Protein AF-A0A8T7CJH3-F1 (afdb_monomer_lite)

Foldseek 3Di:
DDDPVVVVVVVVVVVVVVVVVVVVVVVVVVVVVVVVVVVVVVVVVVVVVVVVVVVVVVVVVVVVVVVVVVVVVVVVVVVVVVVVVVVCVVCVVVVNDDPVNVVVVVVVVVVVVVVVVVVVVVVVVVVVVVVVVVVPPPDPDDDDDDDDDDDDDDDDDDDDDDDDDDDDDDDDDDDDDDDD

Secondary structure (DSSP, 8-state):
---HHHHHHHHHHHHHHHHHHHHHHHHHHHHHHHHHHHHHHHHHHHHHHHHHHHHHHHHHHHHHHHHHHHHHHHHHHHHHHHHHHHHHHHHHHTT---HHHHHHHHHHHHHHHHHHHHHHHHHHHHHHHHHHHHTSSS------------------------------------------

Structure (mmCIF, N/CA/C/O backbone):
data_AF-A0A8T7CJH3-F1
#
_entry.id   AF-A0A8T7CJH3-F1
#
loop_
_atom_site.group_PDB
_atom_site.id
_atom_site.type_symbol
_atom_site.label_atom_id
_atom_site.label_alt_id
_atom_site.label_comp_id
_atom_site.label_asym_id
_atom_site.label_entity_id
_atom_site.label_seq_id
_atom_site.pdbx_PDB_ins_code
_atom_site.Cartn_x
_atom_site.Cartn_y
_atom_site.Cartn_z
_atom_site.occupancy
_atom_site.B_iso_or_equiv
_atom_site.auth_seq_id
_atom_site.auth_comp_id
_atom_site.auth_asym_id
_atom_site.auth_atom_id
_atom_site.pdbx_PDB_model_num
ATOM 1 N N . MET A 1 1 ? 28.027 16.511 -83.945 1.00 45.34 1 MET A N 1
ATOM 2 C CA . MET A 1 1 ? 29.053 16.289 -82.902 1.00 45.34 1 MET A CA 1
ATOM 3 C C . MET A 1 1 ? 28.405 15.553 -81.742 1.00 45.34 1 MET A C 1
ATOM 5 O O . MET A 1 1 ? 27.279 15.859 -81.374 1.00 45.34 1 MET A O 1
ATOM 9 N N . THR A 1 2 ? 29.063 14.496 -81.292 1.00 56.53 2 THR A N 1
ATOM 10 C CA . THR A 1 2 ? 28.477 13.313 -80.656 1.00 56.53 2 THR A CA 1
ATOM 11 C C . THR A 1 2 ? 28.646 13.387 -79.136 1.00 56.53 2 THR A C 1
ATOM 13 O O . THR A 1 2 ? 29.759 13.230 -78.659 1.00 56.53 2 THR A O 1
ATOM 16 N N . GLN A 1 3 ? 27.566 13.619 -78.378 1.00 59.94 3 GLN A N 1
ATOM 17 C CA . GLN A 1 3 ? 27.570 13.667 -76.895 1.00 59.94 3 GLN A CA 1
ATOM 18 C C . GLN A 1 3 ? 26.799 12.504 -76.223 1.00 59.94 3 GLN A C 1
ATOM 20 O O . GLN A 1 3 ? 26.682 12.445 -75.005 1.00 59.94 3 GLN A O 1
ATOM 25 N N . LYS A 1 4 ? 26.294 11.531 -76.996 1.00 62.78 4 LYS A N 1
ATOM 26 C CA . LYS A 1 4 ? 25.583 10.349 -76.465 1.00 62.78 4 LYS A CA 1
ATOM 27 C C . LYS A 1 4 ? 26.416 9.362 -75.608 1.00 62.78 4 LYS A C 1
ATOM 29 O O . LYS A 1 4 ? 25.820 8.805 -74.690 1.00 62.78 4 LYS A O 1
ATOM 34 N N . PRO A 1 5 ? 27.728 9.121 -75.830 1.00 68.12 5 PRO A N 1
ATOM 35 C CA . PRO A 1 5 ? 28.436 8.064 -75.094 1.00 68.12 5 PRO A CA 1
ATOM 36 C C . PRO A 1 5 ? 28.746 8.417 -73.629 1.00 68.12 5 PRO A C 1
ATOM 38 O O . PRO A 1 5 ? 28.922 7.516 -72.813 1.00 68.12 5 PRO A O 1
ATOM 41 N N . ASP A 1 6 ? 28.793 9.702 -73.266 1.00 76.62 6 ASP A N 1
ATOM 42 C CA . ASP A 1 6 ? 29.042 10.131 -71.881 1.00 76.62 6 ASP A CA 1
ATOM 43 C C . ASP A 1 6 ? 27.814 9.961 -70.982 1.00 76.62 6 ASP A C 1
ATOM 45 O O . ASP A 1 6 ? 27.938 9.522 -69.840 1.00 76.62 6 ASP A O 1
ATOM 49 N N . GLN A 1 7 ? 26.617 10.219 -71.513 1.00 81.50 7 GLN A N 1
ATOM 50 C CA . GLN A 1 7 ? 25.359 10.056 -70.777 1.00 81.50 7 GLN A CA 1
ATOM 51 C C . GLN A 1 7 ? 25.095 8.594 -70.401 1.00 81.50 7 GLN A C 1
ATOM 53 O O . GLN A 1 7 ? 24.655 8.309 -69.289 1.00 81.50 7 GLN A O 1
ATOM 58 N N . GLU A 1 8 ? 25.416 7.650 -71.289 1.00 84.69 8 GLU A N 1
ATOM 59 C CA . GLU A 1 8 ? 25.236 6.224 -71.010 1.00 84.69 8 GLU A CA 1
ATOM 60 C C . GLU A 1 8 ? 26.206 5.725 -69.928 1.00 84.69 8 GLU A C 1
ATOM 62 O O . GLU A 1 8 ? 25.805 4.973 -69.040 1.00 84.69 8 GLU A O 1
ATOM 67 N N . ARG A 1 9 ? 27.457 6.208 -69.921 1.00 85.38 9 ARG A N 1
ATOM 68 C CA . ARG A 1 9 ? 28.423 5.901 -68.853 1.00 85.38 9 ARG A CA 1
ATOM 69 C C . ARG A 1 9 ? 27.977 6.441 -67.495 1.00 85.38 9 ARG A C 1
ATOM 71 O O . ARG A 1 9 ? 28.052 5.721 -66.501 1.00 85.38 9 ARG A O 1
ATOM 78 N N . VAL A 1 10 ? 27.474 7.674 -67.458 1.00 89.44 10 VAL A N 1
ATOM 79 C CA . VAL A 1 10 ? 26.950 8.290 -66.229 1.00 89.44 10 VAL A CA 1
ATOM 80 C C . VAL A 1 10 ? 25.718 7.535 -65.721 1.00 89.44 10 VAL A C 1
ATOM 82 O O . VAL A 1 10 ? 25.648 7.205 -64.539 1.00 89.44 10 VAL A O 1
ATOM 85 N N . ALA A 1 11 ? 24.782 7.172 -66.603 1.00 91.69 11 ALA A N 1
ATOM 86 C CA . ALA A 1 11 ? 23.593 6.404 -66.229 1.00 91.69 11 ALA A CA 1
ATOM 87 C C . ALA A 1 11 ? 23.940 5.018 -65.651 1.00 91.69 11 ALA A C 1
ATOM 89 O O . ALA A 1 11 ? 23.343 4.586 -64.660 1.00 91.69 11 ALA A O 1
ATOM 90 N N . ARG A 1 12 ? 24.939 4.331 -66.223 1.00 90.94 12 ARG A N 1
ATOM 91 C CA . ARG A 1 12 ? 25.434 3.046 -65.702 1.00 90.94 12 ARG A CA 1
ATOM 92 C C . ARG A 1 12 ? 26.068 3.194 -64.322 1.00 90.94 12 ARG A C 1
ATOM 94 O O . ARG A 1 12 ? 25.755 2.402 -63.441 1.00 90.94 12 ARG A O 1
ATOM 101 N N . PHE A 1 13 ? 26.881 4.227 -64.113 1.00 95.00 13 PHE A N 1
ATOM 102 C CA . PHE A 1 13 ? 27.508 4.491 -62.817 1.00 95.00 13 PHE A CA 1
ATOM 103 C C . PHE A 1 13 ? 26.483 4.816 -61.720 1.00 95.00 13 PHE A C 1
ATOM 105 O O . PHE A 1 13 ? 26.601 4.322 -60.600 1.00 95.00 13 PHE A O 1
ATOM 112 N N . ILE A 1 14 ? 25.448 5.599 -62.044 1.00 94.44 14 ILE A N 1
ATOM 113 C CA . ILE A 1 14 ? 24.356 5.910 -61.107 1.00 94.44 14 ILE A CA 1
ATOM 114 C C . ILE A 1 14 ? 23.584 4.640 -60.742 1.00 94.44 14 ILE A C 1
ATOM 116 O O . ILE A 1 14 ? 23.277 4.430 -59.573 1.00 94.44 14 ILE A O 1
ATOM 120 N N . THR A 1 15 ? 23.298 3.780 -61.722 1.00 95.06 15 THR A N 1
ATOM 121 C CA . THR A 1 15 ? 22.571 2.522 -61.487 1.00 95.06 15 THR A CA 1
ATOM 122 C C . THR A 1 15 ? 23.380 1.562 -60.613 1.00 95.06 15 THR A C 1
ATOM 124 O O . THR A 1 15 ? 22.843 0.998 -59.664 1.00 95.06 15 THR A O 1
ATOM 127 N N . GLU A 1 16 ? 24.677 1.424 -60.887 1.00 94.62 16 GLU A N 1
ATOM 128 C CA . GLU A 1 16 ? 25.596 0.600 -60.096 1.00 94.62 16 GLU A CA 1
ATOM 129 C C . GLU A 1 16 ? 25.729 1.126 -58.658 1.00 94.62 16 GLU A C 1
ATOM 131 O O . GLU A 1 16 ? 25.591 0.375 -57.696 1.00 94.62 16 GLU A O 1
ATOM 136 N N . SER A 1 17 ? 25.888 2.442 -58.494 1.00 95.62 17 SER A N 1
ATOM 137 C CA . SER A 1 17 ? 25.958 3.083 -57.175 1.00 95.62 17 SER A CA 1
ATOM 138 C C . SER A 1 17 ? 24.646 2.941 -56.400 1.00 95.62 17 SER A C 1
ATOM 140 O O . SER A 1 17 ? 24.659 2.665 -55.204 1.00 95.62 17 SER A O 1
ATOM 142 N N . ALA A 1 18 ? 23.499 3.088 -57.071 1.00 96.25 18 ALA A N 1
ATOM 143 C CA . ALA A 1 18 ? 22.190 2.892 -56.457 1.00 96.25 18 ALA A CA 1
ATOM 144 C C . ALA A 1 18 ? 21.990 1.438 -56.008 1.00 96.25 18 ALA A C 1
ATOM 146 O O . ALA A 1 18 ? 21.477 1.204 -54.916 1.00 96.25 18 ALA A O 1
ATOM 147 N N . HIS A 1 19 ? 22.433 0.465 -56.809 1.00 95.12 19 HIS A N 1
ATOM 148 C CA . HIS A 1 19 ? 22.377 -0.947 -56.443 1.00 95.12 19 HIS A CA 1
ATOM 149 C C . HIS A 1 19 ? 23.288 -1.260 -55.252 1.00 95.12 19 HIS A C 1
ATOM 151 O O . HIS A 1 19 ? 22.867 -1.957 -54.333 1.00 95.12 19 HIS A O 1
ATOM 157 N N . GLN A 1 20 ? 24.491 -0.684 -55.211 1.00 95.12 20 GLN A N 1
ATOM 158 C CA . GLN A 1 20 ? 25.397 -0.810 -54.070 1.00 95.12 20 GLN A CA 1
ATOM 159 C C . GLN A 1 20 ? 24.792 -0.199 -52.810 1.00 95.12 20 GLN A C 1
ATOM 161 O O . GLN A 1 20 ? 24.704 -0.883 -51.800 1.00 95.12 20 GLN A O 1
ATOM 166 N N . ILE A 1 21 ? 24.296 1.040 -52.861 1.00 95.25 21 ILE A N 1
ATOM 167 C CA . ILE A 1 21 ? 23.628 1.675 -51.714 1.00 95.25 21 ILE A CA 1
ATOM 168 C C . ILE A 1 21 ? 22.444 0.821 -51.245 1.00 95.25 21 ILE A C 1
ATOM 170 O O . ILE A 1 21 ? 22.244 0.648 -50.044 1.00 95.25 21 ILE A O 1
ATOM 174 N N . TRP A 1 22 ? 21.686 0.243 -52.178 1.00 93.19 22 TRP A N 1
ATOM 175 C CA . TRP A 1 22 ? 20.560 -0.620 -51.847 1.00 93.19 22 TRP A CA 1
ATOM 176 C C . TRP A 1 22 ? 21.003 -1.920 -51.161 1.00 93.19 22 TRP A C 1
ATOM 178 O O . TRP A 1 22 ? 20.510 -2.233 -50.077 1.00 93.19 22 TRP A O 1
ATOM 188 N N . MET A 1 23 ? 21.988 -2.629 -51.717 1.00 96.31 23 MET A N 1
ATOM 189 C CA . MET A 1 23 ? 22.555 -3.839 -51.112 1.00 96.31 23 MET A CA 1
ATOM 190 C C . MET A 1 23 ? 23.198 -3.556 -49.750 1.00 96.31 23 MET A C 1
ATOM 192 O O . MET A 1 23 ? 22.991 -4.316 -48.808 1.00 96.31 23 MET A O 1
ATOM 196 N N . LEU A 1 24 ? 23.910 -2.435 -49.612 1.00 96.44 24 LEU A N 1
ATOM 197 C CA . LEU A 1 24 ? 24.504 -1.998 -48.347 1.00 96.44 24 LEU A CA 1
ATOM 198 C C . LEU A 1 24 ? 23.433 -1.663 -47.306 1.00 96.44 24 LEU A C 1
ATOM 200 O O . LEU A 1 24 ? 23.607 -1.975 -46.133 1.00 96.44 24 LEU A O 1
ATOM 204 N N . SER A 1 25 ? 22.317 -1.052 -47.710 1.00 89.88 25 SER A N 1
ATOM 205 C CA . SER A 1 25 ? 21.217 -0.768 -46.782 1.00 89.88 25 SER A CA 1
ATOM 206 C C . SER A 1 25 ? 20.576 -2.053 -46.245 1.00 89.88 25 SER A C 1
ATOM 208 O O . SER A 1 25 ? 20.254 -2.130 -45.060 1.00 89.88 25 SER A O 1
ATOM 210 N N . LEU A 1 26 ? 20.461 -3.086 -47.087 1.00 94.88 26 LEU A N 1
ATOM 211 C CA . LEU A 1 26 ? 19.964 -4.406 -46.698 1.00 94.88 26 LEU A CA 1
ATOM 212 C C . LEU A 1 26 ? 20.955 -5.157 -45.800 1.00 94.88 26 LEU A C 1
ATOM 214 O O . LEU A 1 26 ? 20.541 -5.807 -44.840 1.00 94.88 26 LEU A O 1
ATOM 218 N N . ASP A 1 27 ? 22.255 -5.035 -46.067 1.00 92.81 27 ASP A N 1
ATOM 219 C CA . ASP A 1 27 ? 23.298 -5.643 -45.237 1.00 92.81 27 ASP A CA 1
ATOM 220 C C . ASP A 1 27 ? 23.394 -4.973 -43.854 1.00 92.81 27 ASP A C 1
ATOM 222 O O . ASP A 1 27 ? 23.377 -5.647 -42.822 1.00 92.81 27 ASP A O 1
ATOM 226 N N . ALA A 1 28 ? 23.363 -3.637 -43.808 1.00 94.56 28 ALA A N 1
ATOM 227 C CA . ALA A 1 28 ? 23.344 -2.873 -42.561 1.00 94.56 28 ALA A CA 1
ATOM 228 C C . ALA A 1 28 ? 22.093 -3.164 -41.715 1.00 94.56 28 ALA A C 1
ATOM 230 O O . ALA A 1 28 ? 22.182 -3.249 -40.485 1.00 94.56 28 ALA A O 1
ATOM 231 N N . LEU A 1 29 ? 20.934 -3.360 -42.355 1.00 92.44 29 LEU A N 1
ATOM 232 C CA . LEU A 1 29 ? 19.712 -3.770 -41.665 1.00 92.44 29 LEU A CA 1
ATOM 233 C C . LEU A 1 29 ? 19.886 -5.151 -41.009 1.00 92.44 29 LEU A C 1
ATOM 235 O O . LEU A 1 29 ? 19.619 -5.293 -39.818 1.00 92.44 29 LEU A O 1
ATOM 239 N N . SER A 1 30 ? 20.418 -6.136 -41.739 1.00 92.88 30 SER A N 1
ATOM 240 C CA . SER A 1 30 ? 20.688 -7.488 -41.218 1.00 92.88 30 SER A CA 1
ATOM 241 C C . SER A 1 30 ? 21.709 -7.494 -40.069 1.00 92.88 30 SER A C 1
ATOM 243 O O . SER A 1 30 ? 21.550 -8.212 -39.074 1.00 92.88 30 SER A O 1
ATOM 245 N N . GLN A 1 31 ? 22.748 -6.658 -40.159 1.00 91.62 31 GLN A N 1
ATOM 246 C CA . GLN A 1 31 ? 23.721 -6.487 -39.079 1.00 91.62 31 GLN A CA 1
ATOM 247 C C . GLN A 1 31 ? 23.074 -5.860 -37.833 1.00 91.62 31 GLN A C 1
ATOM 249 O O . GLN A 1 31 ? 23.283 -6.340 -36.715 1.00 91.62 31 GLN A O 1
ATOM 254 N N . THR A 1 32 ? 22.221 -4.850 -38.025 1.00 94.88 32 THR A N 1
ATOM 255 C CA . THR A 1 32 ? 21.500 -4.181 -36.935 1.00 94.88 32 THR A CA 1
ATOM 256 C C . THR A 1 32 ? 20.511 -5.120 -36.249 1.00 94.88 32 THR A C 1
ATOM 258 O O . THR A 1 32 ? 20.395 -5.073 -35.030 1.00 94.88 32 THR A O 1
ATOM 261 N N . GLU A 1 33 ? 19.836 -6.027 -36.963 1.00 90.19 33 GLU A N 1
ATOM 262 C CA . GLU A 1 33 ? 18.918 -6.999 -36.344 1.00 90.19 33 GLU A CA 1
ATOM 263 C C . GLU A 1 33 ? 19.617 -7.916 -35.325 1.00 90.19 33 GLU A C 1
ATOM 265 O O . GLU A 1 33 ? 19.064 -8.216 -34.260 1.00 90.19 33 GLU A O 1
ATOM 270 N N . LYS A 1 34 ? 20.859 -8.333 -35.605 1.00 90.81 34 LYS A N 1
ATOM 271 C CA . LYS A 1 34 ? 21.657 -9.167 -34.686 1.00 90.81 34 LYS A CA 1
ATOM 272 C C . LYS A 1 34 ? 22.074 -8.402 -33.433 1.00 90.81 34 LYS A C 1
ATOM 274 O O . LYS A 1 34 ? 22.072 -8.964 -32.337 1.00 90.81 34 LYS A O 1
ATOM 279 N N . GLU A 1 35 ? 22.442 -7.135 -33.585 1.00 92.25 35 GLU A N 1
ATOM 280 C CA . GLU A 1 35 ? 22.812 -6.259 -32.468 1.00 92.25 35 GLU A CA 1
ATOM 281 C C . GLU A 1 35 ? 21.580 -5.843 -31.652 1.00 92.25 35 GLU A C 1
ATOM 283 O O . GLU A 1 35 ? 21.606 -5.862 -30.420 1.00 92.25 35 GLU A O 1
ATOM 288 N N . SER A 1 36 ? 20.463 -5.595 -32.333 1.00 89.56 36 SER A N 1
ATOM 289 C CA . SER A 1 36 ? 19.166 -5.277 -31.747 1.00 89.56 36 SER A CA 1
ATOM 290 C C . SER A 1 36 ? 18.638 -6.422 -30.879 1.00 89.56 36 SER A C 1
ATOM 292 O O . SER A 1 36 ? 18.237 -6.182 -29.741 1.00 89.56 36 SER A O 1
ATOM 294 N N . ARG A 1 37 ? 18.731 -7.683 -31.332 1.00 92.94 37 ARG A N 1
ATOM 295 C CA . ARG A 1 37 ? 18.364 -8.861 -30.515 1.00 92.94 37 ARG A CA 1
ATOM 296 C C . ARG A 1 37 ? 19.117 -8.927 -29.189 1.00 92.94 37 ARG A C 1
ATOM 298 O O . ARG A 1 37 ? 18.492 -9.130 -28.156 1.00 92.94 37 ARG A O 1
ATOM 305 N N . LYS A 1 38 ? 20.431 -8.686 -29.194 1.00 95.00 38 LYS A N 1
ATOM 306 C CA . LYS A 1 38 ? 21.236 -8.680 -27.961 1.00 95.00 38 LYS A CA 1
ATOM 307 C C . LYS A 1 38 ? 20.802 -7.566 -27.012 1.00 95.00 38 LYS A C 1
ATOM 309 O O . LYS A 1 38 ? 20.674 -7.801 -25.814 1.00 95.00 38 LYS A O 1
ATOM 314 N N . PHE A 1 39 ? 20.544 -6.367 -27.534 1.00 95.62 39 PHE A N 1
ATOM 315 C CA . PHE A 1 39 ? 20.017 -5.267 -26.729 1.00 95.62 39 PHE A CA 1
ATOM 316 C C . PHE A 1 39 ? 18.661 -5.628 -26.103 1.00 95.62 39 PHE A C 1
ATOM 318 O O . PHE A 1 39 ? 18.479 -5.447 -24.898 1.00 95.62 39 PHE A O 1
ATOM 325 N N . PHE A 1 40 ? 17.744 -6.220 -26.873 1.00 95.00 40 PHE A N 1
ATOM 326 C CA . PHE A 1 40 ? 16.466 -6.694 -26.342 1.00 95.00 40 PHE A CA 1
ATOM 327 C C . PHE A 1 40 ? 16.646 -7.753 -25.254 1.00 95.00 40 PHE A C 1
ATOM 329 O O . PHE A 1 40 ? 16.050 -7.611 -24.192 1.00 95.00 40 PHE A O 1
ATOM 336 N N . ASP A 1 41 ? 17.508 -8.751 -25.449 1.00 95.88 41 ASP A N 1
ATOM 337 C CA . ASP A 1 41 ? 17.776 -9.776 -24.433 1.00 95.88 41 ASP A CA 1
ATOM 338 C C . ASP A 1 41 ? 18.329 -9.165 -23.136 1.00 95.88 41 ASP A C 1
ATOM 340 O O . ASP A 1 41 ? 17.904 -9.537 -22.039 1.00 95.88 41 ASP A O 1
ATOM 344 N N . THR A 1 42 ? 19.218 -8.167 -23.232 1.00 96.62 42 THR A N 1
ATOM 345 C CA . THR A 1 42 ? 19.713 -7.449 -22.044 1.00 96.62 42 THR A CA 1
ATOM 346 C C . THR A 1 42 ? 18.614 -6.647 -21.351 1.00 96.62 42 THR A C 1
ATOM 348 O O . THR A 1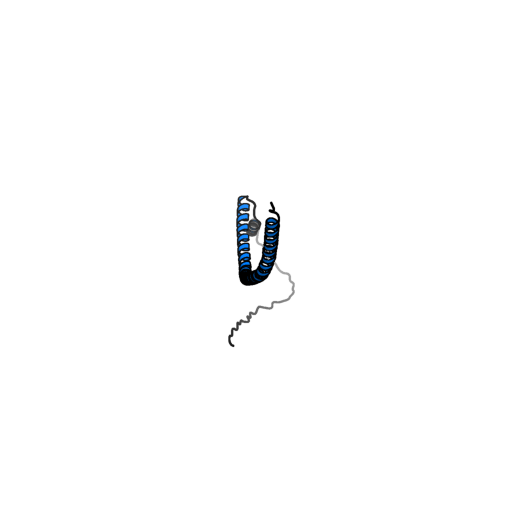 42 ? 18.531 -6.659 -20.122 1.00 96.62 42 THR A O 1
ATOM 351 N N . MET A 1 43 ? 17.729 -6.000 -22.115 1.00 97.19 43 MET A N 1
ATOM 352 C CA . MET A 1 43 ? 16.589 -5.269 -21.568 1.00 97.19 43 MET A CA 1
ATOM 353 C C . MET A 1 43 ? 15.591 -6.220 -20.904 1.00 97.19 43 MET A C 1
ATOM 355 O O . MET A 1 43 ? 15.115 -5.921 -19.812 1.00 97.19 43 MET A O 1
ATOM 359 N N . PHE A 1 44 ? 15.303 -7.376 -21.505 1.00 96.62 44 PHE A N 1
ATOM 360 C CA . PHE A 1 44 ? 14.435 -8.390 -20.907 1.00 96.62 44 PHE A CA 1
ATOM 361 C C . PHE A 1 44 ? 15.059 -8.999 -19.654 1.00 96.62 44 PHE A C 1
ATOM 363 O O . PHE A 1 44 ? 14.359 -9.177 -18.660 1.00 96.62 44 PHE A O 1
ATOM 370 N N . GLY A 1 45 ? 16.369 -9.245 -19.648 1.00 96.75 45 GLY A N 1
ATOM 371 C CA . GLY A 1 45 ? 17.092 -9.681 -18.454 1.00 96.75 45 GLY A CA 1
ATOM 372 C C . GLY A 1 45 ? 17.015 -8.652 -17.324 1.00 96.75 45 GLY A C 1
ATOM 373 O O . GLY A 1 45 ? 16.711 -9.000 -16.182 1.00 96.75 45 GLY A O 1
ATOM 374 N N . LEU A 1 46 ? 17.214 -7.371 -17.640 1.00 95.94 46 LEU A N 1
ATOM 375 C CA . LEU A 1 46 ? 17.108 -6.280 -16.673 1.00 95.94 46 LEU A CA 1
ATOM 376 C C . LEU A 1 46 ? 15.658 -6.070 -16.204 1.00 95.94 46 LEU A C 1
ATOM 378 O O . LEU A 1 46 ? 15.421 -5.871 -15.016 1.00 95.94 46 LEU A O 1
ATOM 382 N N . GLY A 1 47 ? 14.679 -6.201 -17.100 1.00 96.00 47 GLY A N 1
ATOM 383 C CA . GLY A 1 47 ? 13.253 -6.170 -16.779 1.00 96.00 47 GLY A CA 1
ATOM 384 C C . GLY A 1 47 ? 12.842 -7.317 -15.856 1.00 96.00 47 GLY A C 1
ATOM 385 O O . GLY A 1 47 ? 12.177 -7.084 -14.847 1.00 96.00 47 GLY A O 1
ATOM 386 N N . ALA A 1 48 ? 13.310 -8.536 -16.129 1.00 94.69 48 ALA A N 1
ATOM 387 C CA . ALA A 1 48 ? 13.104 -9.695 -15.264 1.00 94.69 48 ALA A CA 1
ATOM 388 C C . ALA A 1 48 ? 13.778 -9.508 -13.895 1.00 94.69 48 ALA A C 1
ATOM 390 O O . ALA A 1 48 ? 13.188 -9.838 -12.864 1.00 94.69 48 ALA A O 1
ATOM 391 N N . ALA A 1 49 ? 14.978 -8.918 -13.851 1.00 93.56 49 ALA A N 1
ATOM 392 C CA . ALA A 1 49 ? 15.659 -8.589 -12.602 1.00 93.56 49 ALA A CA 1
ATOM 393 C C . ALA A 1 49 ? 14.862 -7.563 -11.777 1.00 93.56 49 ALA A C 1
ATOM 395 O O . ALA A 1 49 ? 14.588 -7.819 -10.601 1.00 93.56 49 ALA A O 1
ATOM 396 N N . ILE A 1 50 ? 14.403 -6.469 -12.398 1.00 94.94 50 ILE A N 1
ATOM 397 C CA . ILE A 1 50 ? 13.547 -5.458 -11.757 1.00 94.94 50 ILE A CA 1
ATOM 398 C C . ILE A 1 50 ? 12.239 -6.087 -11.268 1.00 94.94 50 ILE A C 1
ATOM 400 O O . ILE A 1 50 ? 11.827 -5.838 -10.136 1.00 94.94 50 ILE A O 1
ATOM 404 N N . GLN A 1 51 ? 11.600 -6.940 -12.071 1.00 91.81 51 GLN A N 1
ATOM 405 C CA . GLN A 1 51 ? 10.371 -7.626 -11.680 1.00 91.81 51 GLN A CA 1
ATOM 406 C C . GLN A 1 51 ? 10.606 -8.575 -10.502 1.00 91.81 51 GLN A C 1
ATOM 408 O O . GLN A 1 51 ? 9.811 -8.588 -9.567 1.00 91.81 51 GLN A O 1
ATOM 413 N N . SER A 1 52 ? 11.707 -9.328 -10.495 1.00 92.12 52 SER A N 1
ATOM 414 C CA . SER A 1 52 ? 12.052 -10.214 -9.379 1.00 92.12 52 SER A CA 1
ATOM 415 C C . SER A 1 52 ? 12.328 -9.430 -8.091 1.00 92.12 52 SER A C 1
ATOM 417 O O . SER A 1 52 ? 11.914 -9.839 -7.005 1.00 92.12 52 SER A O 1
ATOM 419 N N . GLN A 1 53 ? 12.980 -8.268 -8.200 1.00 90.00 53 GLN A N 1
ATOM 420 C CA . GLN A 1 53 ? 13.225 -7.374 -7.074 1.00 90.00 53 GLN A CA 1
ATOM 421 C C . GLN A 1 53 ? 11.915 -6.757 -6.577 1.00 90.00 53 GLN A C 1
ATOM 423 O O . GLN A 1 53 ? 11.687 -6.710 -5.370 1.00 90.00 53 GLN A O 1
ATOM 428 N N . SER A 1 54 ? 11.027 -6.365 -7.492 1.00 87.94 54 SER A N 1
ATOM 429 C CA . SER A 1 54 ? 9.689 -5.866 -7.177 1.00 87.94 54 SER A CA 1
ATOM 430 C C . SER A 1 54 ? 8.806 -6.937 -6.534 1.00 87.94 54 SER A C 1
ATOM 432 O O . SER A 1 54 ? 8.089 -6.633 -5.590 1.00 87.94 54 SER A O 1
ATOM 434 N N . GLN A 1 55 ? 8.883 -8.199 -6.963 1.00 89.56 55 GLN A N 1
ATOM 435 C CA . GLN A 1 55 ? 8.171 -9.298 -6.307 1.00 89.56 55 GLN A CA 1
ATOM 436 C C . GLN A 1 55 ? 8.683 -9.519 -4.883 1.00 89.56 55 GLN A C 1
ATOM 438 O O . GLN A 1 55 ? 7.879 -9.598 -3.962 1.00 89.56 55 GLN A O 1
ATOM 443 N N . LYS A 1 56 ? 10.005 -9.517 -4.665 1.00 87.50 56 LYS A N 1
ATOM 444 C CA . LYS A 1 56 ? 10.589 -9.639 -3.317 1.00 87.50 56 LYS A CA 1
ATOM 445 C C . LYS A 1 56 ? 10.164 -8.497 -2.394 1.00 87.50 56 LYS A C 1
ATOM 447 O O . LYS A 1 56 ? 9.814 -8.744 -1.240 1.00 87.50 56 LYS A O 1
ATOM 452 N N . THR A 1 57 ? 10.169 -7.254 -2.880 1.00 82.94 57 THR A N 1
ATOM 453 C CA . THR A 1 57 ? 9.702 -6.108 -2.086 1.00 82.94 57 THR A CA 1
ATOM 454 C C . THR A 1 57 ? 8.192 -6.133 -1.892 1.00 82.94 57 THR A C 1
ATOM 456 O O . THR A 1 57 ? 7.731 -5.804 -0.805 1.00 82.94 57 THR A O 1
ATOM 459 N N . ALA A 1 58 ? 7.421 -6.577 -2.884 1.00 84.94 58 ALA A N 1
ATOM 460 C CA . ALA A 1 58 ? 5.980 -6.760 -2.768 1.00 84.94 58 ALA A CA 1
ATOM 461 C C . ALA A 1 58 ? 5.627 -7.862 -1.766 1.00 84.94 58 ALA A C 1
ATOM 463 O O . ALA A 1 58 ? 4.686 -7.694 -1.003 1.00 84.94 58 ALA A O 1
ATOM 464 N N . ASP A 1 59 ? 6.371 -8.963 -1.712 1.00 82.81 59 ASP A N 1
ATOM 465 C CA . ASP A 1 59 ? 6.132 -10.037 -0.749 1.00 82.81 59 ASP A CA 1
ATOM 466 C C . ASP A 1 59 ? 6.550 -9.625 0.667 1.00 82.81 59 ASP A C 1
ATOM 468 O O . ASP A 1 59 ? 5.804 -9.871 1.617 1.00 82.81 59 ASP A O 1
ATOM 472 N N . ALA A 1 60 ? 7.656 -8.888 0.815 1.00 79.75 60 ALA A N 1
ATOM 473 C CA . ALA A 1 60 ? 8.008 -8.239 2.078 1.00 79.75 60 ALA A CA 1
ATOM 474 C C . ALA A 1 60 ? 6.935 -7.221 2.509 1.00 79.75 60 ALA A C 1
ATOM 476 O O . ALA A 1 60 ? 6.527 -7.197 3.670 1.00 79.75 60 ALA A O 1
ATOM 477 N N . ALA A 1 61 ? 6.412 -6.429 1.569 1.00 77.19 61 ALA A N 1
ATOM 478 C CA . ALA A 1 61 ? 5.338 -5.477 1.818 1.00 77.19 61 ALA A CA 1
ATOM 479 C C . ALA A 1 61 ? 4.015 -6.174 2.156 1.00 77.19 61 ALA A C 1
ATOM 481 O O . ALA A 1 61 ? 3.298 -5.721 3.034 1.00 77.19 61 ALA A O 1
ATOM 482 N N . LYS A 1 62 ? 3.675 -7.304 1.530 1.00 77.94 62 LYS A N 1
ATOM 483 C CA . LYS A 1 62 ? 2.497 -8.099 1.908 1.00 77.94 62 LYS A CA 1
ATOM 484 C C . LYS A 1 62 ? 2.628 -8.622 3.333 1.00 77.94 62 LYS A C 1
ATOM 486 O O . LYS A 1 62 ? 1.646 -8.591 4.068 1.00 77.94 62 LYS A O 1
ATOM 491 N N . GLN A 1 63 ? 3.821 -9.052 3.747 1.00 77.44 63 GLN A N 1
ATOM 492 C CA . GLN A 1 63 ? 4.066 -9.472 5.128 1.00 77.44 63 GLN A CA 1
ATOM 493 C C . GLN A 1 63 ? 3.913 -8.299 6.108 1.00 77.44 63 GLN A C 1
ATOM 495 O O . GLN A 1 63 ? 3.171 -8.423 7.084 1.00 77.44 63 GLN A O 1
ATOM 500 N N . THR A 1 64 ? 4.498 -7.131 5.827 1.00 73.31 64 THR A N 1
ATOM 501 C CA . THR A 1 64 ? 4.354 -5.949 6.699 1.00 73.31 64 THR A CA 1
ATOM 502 C C . THR A 1 64 ? 2.935 -5.389 6.702 1.00 73.31 64 THR A C 1
ATOM 504 O O . THR A 1 64 ? 2.419 -5.042 7.762 1.00 73.31 64 THR A O 1
ATOM 507 N N . VAL A 1 65 ? 2.262 -5.354 5.552 1.00 74.50 65 VAL A N 1
ATOM 508 C CA . VAL A 1 65 ? 0.860 -4.945 5.419 1.00 74.50 65 VAL A CA 1
ATOM 509 C C . VAL A 1 65 ? -0.054 -5.944 6.110 1.00 74.50 65 VAL A C 1
ATOM 511 O O . VAL A 1 65 ? -1.004 -5.510 6.738 1.00 74.50 65 VAL A O 1
ATOM 514 N N . SER A 1 66 ? 0.216 -7.250 6.085 1.00 70.06 66 SER A N 1
ATOM 515 C CA . SER A 1 66 ? -0.589 -8.220 6.841 1.00 70.06 66 SER A CA 1
ATOM 516 C C . SER A 1 66 ? -0.506 -7.979 8.355 1.00 70.06 66 SER A C 1
ATOM 518 O O . SER A 1 66 ? -1.545 -7.927 9.011 1.00 70.06 66 SER A O 1
ATOM 520 N N . GLY A 1 67 ? 0.692 -7.699 8.887 1.00 69.56 67 GLY A N 1
ATOM 521 C CA . GLY A 1 67 ? 0.880 -7.297 10.287 1.00 69.56 67 GLY A CA 1
ATOM 522 C C . GLY A 1 67 ? 0.341 -5.896 10.605 1.00 69.56 67 GLY A C 1
ATOM 523 O O . GLY A 1 67 ? -0.105 -5.633 11.719 1.00 69.56 67 GLY A O 1
ATOM 524 N N . SER A 1 68 ? 0.317 -5.000 9.617 1.00 64.81 68 SER A N 1
ATOM 525 C CA . SER A 1 68 ? -0.237 -3.647 9.757 1.00 64.81 68 SER A CA 1
ATOM 526 C C . SER A 1 68 ? -1.746 -3.598 9.522 1.00 64.81 68 SER A C 1
ATOM 528 O O . SER A 1 68 ? -2.399 -2.643 9.911 1.00 64.81 68 SER A O 1
ATOM 530 N N . ARG A 1 69 ? -2.343 -4.612 8.892 1.00 72.19 69 ARG A N 1
ATOM 531 C CA . ARG A 1 69 ? -3.787 -4.688 8.655 1.00 72.19 69 ARG A CA 1
ATOM 532 C C . ARG A 1 69 ? -4.519 -5.020 9.946 1.00 72.19 69 ARG A C 1
ATOM 534 O O . ARG A 1 69 ? -5.582 -4.456 10.168 1.00 72.19 69 ARG A O 1
ATOM 541 N N . SER A 1 70 ? -3.928 -5.836 10.823 1.00 69.50 70 SER A N 1
ATOM 542 C CA . SER A 1 70 ? -4.440 -6.042 12.184 1.00 69.50 70 SER A CA 1
ATOM 543 C C . SER A 1 70 ? -4.362 -4.771 13.033 1.00 69.50 70 SER A C 1
ATOM 545 O O . SER A 1 70 ? -5.322 -4.438 13.727 1.00 69.50 70 SER A O 1
ATOM 547 N N . THR A 1 71 ? -3.272 -4.003 12.936 1.00 73.38 71 THR A N 1
ATOM 548 C CA . THR A 1 71 ? -3.176 -2.716 13.646 1.00 73.38 71 THR A CA 1
ATOM 549 C C . THR A 1 71 ? -4.083 -1.656 13.014 1.00 73.38 71 THR A C 1
ATOM 551 O O . THR A 1 71 ? -4.690 -0.864 13.726 1.00 73.38 71 THR A O 1
ATOM 554 N N . ALA A 1 72 ? -4.276 -1.681 11.694 1.00 73.62 72 ALA A N 1
ATOM 555 C CA . ALA A 1 72 ? -5.225 -0.819 10.995 1.00 73.62 72 ALA A CA 1
ATOM 556 C C . ALA A 1 72 ? -6.685 -1.144 11.355 1.00 73.62 72 ALA A C 1
ATOM 558 O O . ALA A 1 72 ? -7.502 -0.237 11.479 1.00 73.62 72 ALA A O 1
ATOM 559 N N . THR A 1 73 ? -7.041 -2.415 11.571 1.00 80.88 73 THR A N 1
ATOM 560 C CA . THR A 1 73 ? -8.381 -2.756 12.077 1.00 80.88 73 THR A CA 1
ATOM 561 C C . THR A 1 73 ? -8.605 -2.227 13.491 1.00 80.88 73 THR A C 1
ATOM 563 O O . THR A 1 73 ? -9.694 -1.747 13.793 1.00 80.88 73 THR A O 1
ATOM 566 N N . GLU A 1 74 ? -7.574 -2.235 14.337 1.00 82.19 74 GLU A N 1
ATOM 567 C CA . GLU A 1 74 ? -7.643 -1.674 15.690 1.00 82.19 74 GLU A CA 1
ATOM 568 C C . GLU A 1 74 ? -7.780 -0.140 15.670 1.00 82.19 74 GLU A C 1
ATOM 570 O O . GLU A 1 74 ? -8.570 0.436 16.423 1.00 82.19 74 GLU A O 1
ATOM 575 N N . THR A 1 75 ? -7.088 0.551 14.757 1.00 85.44 75 THR A N 1
ATOM 576 C CA . THR A 1 75 ? -7.247 2.007 14.600 1.00 85.44 75 THR A CA 1
ATOM 577 C C . THR A 1 75 ? -8.613 2.388 14.028 1.00 85.44 75 THR A C 1
ATOM 579 O O . THR A 1 75 ? -9.180 3.392 14.463 1.00 85.44 75 THR A O 1
ATOM 582 N N . ILE A 1 76 ? -9.188 1.583 13.127 1.00 86.19 76 ILE A N 1
ATOM 583 C CA . ILE A 1 76 ? -10.560 1.773 12.627 1.00 86.19 76 ILE A CA 1
ATOM 584 C C . ILE A 1 76 ? -11.586 1.578 13.749 1.00 86.19 76 ILE A C 1
ATOM 586 O O . ILE A 1 76 ? -12.473 2.413 13.887 1.00 86.19 76 ILE A O 1
ATOM 590 N N . GLN A 1 77 ? -11.435 0.562 14.605 1.00 88.88 77 GLN A N 1
ATOM 591 C CA . GLN A 1 77 ? -12.305 0.390 15.780 1.00 88.88 77 GLN A CA 1
ATOM 592 C C . GLN A 1 77 ? -12.243 1.601 16.722 1.00 88.88 77 GLN A C 1
ATOM 594 O O . GLN A 1 77 ? -13.261 2.063 17.239 1.00 88.88 77 GLN A O 1
ATOM 599 N N . ARG A 1 78 ? -11.052 2.181 16.916 1.00 90.25 78 ARG A N 1
ATOM 600 C CA . ARG A 1 78 ? -10.904 3.414 17.700 1.00 90.25 78 ARG A CA 1
ATOM 601 C C . ARG A 1 78 ? -11.561 4.620 17.020 1.00 90.25 78 ARG A C 1
ATOM 603 O O . ARG A 1 78 ? -12.119 5.471 17.713 1.00 90.25 78 ARG A O 1
ATOM 610 N N . LEU A 1 79 ? -11.513 4.714 15.690 1.00 92.81 79 LEU A N 1
ATOM 611 C CA . LEU A 1 79 ? -12.221 5.749 14.929 1.00 92.81 79 LEU A CA 1
ATOM 612 C C . LEU A 1 79 ? -13.739 5.579 15.014 1.00 92.81 79 LEU A C 1
ATOM 614 O O . LEU A 1 79 ? -14.433 6.577 15.184 1.00 92.81 79 LEU A O 1
ATOM 618 N N . GLU A 1 80 ? -14.242 4.347 14.975 1.00 90.19 80 GLU A N 1
ATOM 619 C CA . GLU A 1 80 ? -15.656 4.031 15.190 1.00 90.19 80 GLU A CA 1
ATOM 620 C C . GLU A 1 80 ? -16.103 4.487 16.584 1.00 90.19 80 GLU A C 1
ATOM 622 O O . GLU A 1 80 ? -17.076 5.226 16.710 1.00 90.19 80 GLU A O 1
ATOM 627 N N . GLN A 1 81 ? -15.311 4.208 17.623 1.00 92.44 81 GLN A N 1
ATOM 628 C CA . GLN A 1 81 ? -15.598 4.682 18.978 1.00 92.44 81 GLN A CA 1
ATOM 629 C C . GLN A 1 81 ? -15.622 6.221 19.079 1.00 92.44 81 GLN A C 1
ATOM 631 O O . GLN A 1 81 ? -16.467 6.798 19.765 1.00 92.44 81 GLN A O 1
ATOM 636 N N . MET A 1 82 ? -14.708 6.919 18.397 1.00 91.50 82 MET A N 1
ATOM 637 C CA . MET A 1 82 ? -14.687 8.389 18.385 1.00 91.50 82 MET A CA 1
ATOM 638 C C . MET A 1 82 ? -15.824 8.981 17.550 1.00 91.50 82 MET A C 1
ATOM 640 O O . MET A 1 82 ? -16.340 10.052 17.885 1.00 91.50 82 MET A O 1
ATOM 644 N N . PHE A 1 83 ? -16.232 8.285 16.492 1.00 92.19 83 PHE A N 1
ATOM 645 C CA . PHE A 1 83 ? -17.403 8.626 15.703 1.00 92.19 83 PHE A CA 1
ATOM 646 C C . PHE A 1 83 ? -18.673 8.478 16.539 1.00 92.19 83 PHE A C 1
ATOM 648 O O . PHE A 1 83 ? -19.437 9.434 16.617 1.00 92.19 83 PHE A O 1
ATOM 655 N N . GLU A 1 84 ? -18.851 7.371 17.264 1.00 90.94 84 GLU A N 1
ATOM 656 C CA . GLU A 1 84 ? -19.968 7.185 18.196 1.00 90.94 84 GLU A CA 1
ATOM 657 C C . GLU A 1 84 ? -20.028 8.300 19.247 1.00 90.94 84 GLU A C 1
ATOM 659 O O . GLU A 1 84 ? -21.089 8.881 19.468 1.00 90.94 84 GLU A O 1
ATOM 664 N N . ILE A 1 85 ? -18.894 8.657 19.864 1.00 90.38 85 ILE A N 1
ATOM 665 C CA . ILE A 1 85 ? -18.829 9.749 20.852 1.00 90.38 85 ILE A CA 1
ATOM 666 C C . ILE A 1 85 ? -19.223 11.086 20.218 1.00 90.38 85 ILE A C 1
ATOM 668 O O . ILE A 1 85 ? -19.931 11.889 20.833 1.00 90.38 85 ILE A O 1
ATOM 672 N N . ARG A 1 86 ? -18.764 11.355 18.992 1.00 90.44 86 ARG A N 1
ATOM 673 C CA . ARG A 1 86 ? -19.066 12.608 18.296 1.00 90.44 86 ARG A CA 1
ATOM 674 C C . ARG A 1 86 ? -20.526 12.663 17.848 1.00 90.44 86 ARG A C 1
ATOM 676 O O . ARG A 1 86 ? -21.165 13.688 18.067 1.00 90.44 86 ARG A O 1
ATOM 683 N N . 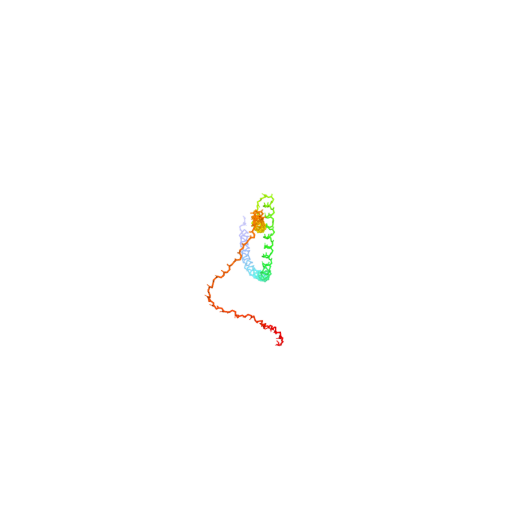VAL A 1 87 ? -21.067 11.579 17.302 1.00 91.81 87 VAL A N 1
ATOM 684 C CA . VAL A 1 87 ? -22.482 11.464 16.923 1.00 91.81 87 VAL A CA 1
ATOM 685 C C . VAL A 1 87 ? -23.375 11.587 18.155 1.00 91.81 87 VAL A C 1
ATOM 687 O O . VAL A 1 87 ? -24.318 12.372 18.141 1.00 91.81 87 VAL A O 1
ATOM 690 N N . ALA A 1 88 ? -23.031 10.921 19.260 1.00 88.31 88 ALA A N 1
ATOM 691 C CA . ALA A 1 88 ? -23.744 11.061 20.527 1.00 88.31 88 ALA A CA 1
ATOM 692 C C . ALA A 1 88 ? -23.719 12.507 21.049 1.00 88.31 88 ALA A C 1
ATOM 694 O O . ALA A 1 88 ? -24.733 13.002 21.534 1.00 88.31 88 ALA A O 1
ATOM 695 N N . ARG A 1 89 ? -22.594 13.223 20.909 1.00 85.56 89 ARG A N 1
ATOM 696 C CA . ARG A 1 89 ? -22.494 14.637 21.304 1.00 85.56 89 ARG A CA 1
ATOM 697 C C . ARG A 1 89 ? -23.400 15.541 20.463 1.00 85.56 89 ARG A C 1
ATOM 699 O O . ARG A 1 89 ? -24.031 16.432 21.023 1.00 85.56 89 ARG A O 1
ATOM 706 N N . VAL A 1 90 ? -23.473 15.316 19.151 1.00 91.50 90 VAL A N 1
ATOM 707 C CA . VAL A 1 90 ? -24.351 16.088 18.254 1.00 91.50 90 VAL A CA 1
ATOM 708 C C . VAL A 1 90 ? -25.822 15.793 18.550 1.00 91.50 90 VAL A C 1
ATOM 710 O O . VAL A 1 90 ? -26.610 16.724 18.680 1.00 91.50 90 VAL A O 1
ATOM 713 N N . LEU A 1 91 ? -26.180 14.521 18.744 1.00 85.44 91 LEU A N 1
ATOM 714 C CA . LEU A 1 91 ? -27.536 14.115 19.128 1.00 85.44 91 LEU A CA 1
ATOM 715 C C . LEU A 1 91 ? -27.962 14.737 20.462 1.00 85.44 91 LEU A C 1
ATOM 717 O O . LEU A 1 91 ? -29.058 15.281 20.559 1.00 85.44 91 LEU A O 1
ATOM 721 N N . ASN A 1 92 ? -27.075 14.739 21.459 1.00 82.25 92 ASN A N 1
ATOM 722 C CA . ASN A 1 92 ? -27.343 15.370 22.750 1.00 82.25 92 ASN A CA 1
ATOM 723 C C . ASN A 1 92 ? -27.497 16.898 22.624 1.00 82.25 92 ASN A C 1
ATOM 725 O O . ASN A 1 92 ? -28.364 17.490 23.261 1.00 82.25 92 ASN A O 1
ATOM 729 N N . SER A 1 93 ? -26.714 17.545 21.751 1.00 82.38 93 SER A N 1
ATOM 730 C CA . SER A 1 93 ? -26.872 18.977 21.454 1.00 82.38 93 SER A CA 1
ATOM 731 C C . SER A 1 93 ? -28.200 19.305 20.762 1.00 82.38 93 SER A C 1
ATOM 733 O O . SER A 1 93 ? -28.685 20.424 20.896 1.00 82.38 93 SER A O 1
ATOM 735 N N . LEU A 1 94 ? -28.782 18.346 20.037 1.00 85.19 94 LEU A N 1
ATOM 736 C CA . LEU A 1 94 ? -30.109 18.436 19.417 1.00 85.19 94 LEU A CA 1
ATOM 737 C C . LEU A 1 94 ? -31.234 17.937 20.346 1.00 85.19 94 LEU A C 1
ATOM 739 O O . LEU A 1 94 ? -32.376 17.826 19.912 1.00 85.19 94 LEU A O 1
ATOM 743 N N . GLN A 1 95 ? -30.921 17.636 21.614 1.00 78.31 95 GLN A N 1
ATOM 744 C CA . GLN A 1 95 ? -31.834 17.079 22.621 1.00 78.31 95 GLN A CA 1
ATOM 745 C C . GLN A 1 95 ? -32.468 15.727 22.254 1.00 78.31 95 GLN A C 1
ATOM 747 O O . GLN A 1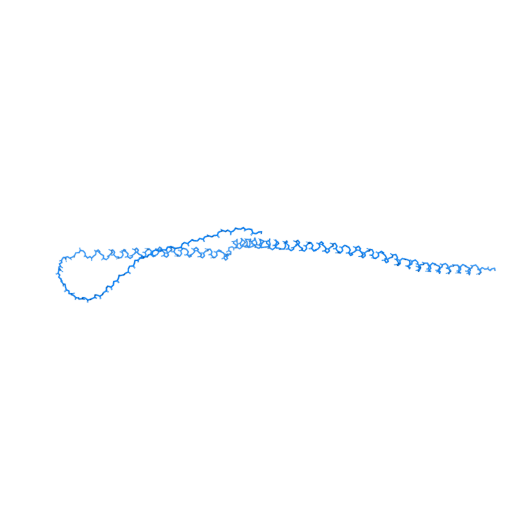 95 ? -33.499 15.361 22.816 1.00 78.31 95 GLN A O 1
ATOM 752 N N . ILE A 1 96 ? -31.863 14.953 21.350 1.00 81.88 96 ILE A N 1
ATOM 753 C CA . ILE A 1 96 ? -32.348 13.617 20.990 1.00 81.88 96 ILE A CA 1
ATOM 754 C C . ILE A 1 96 ? -31.724 12.606 21.966 1.00 81.88 96 ILE A C 1
ATOM 756 O O . ILE A 1 96 ? -30.510 12.382 21.903 1.00 81.88 96 ILE A O 1
ATOM 760 N N . PRO A 1 97 ? -32.504 11.989 22.877 1.00 74.00 97 PRO A N 1
ATOM 761 C CA . PRO A 1 97 ? -31.958 11.093 23.893 1.00 74.00 97 PRO A CA 1
ATOM 762 C C . PRO A 1 97 ? -31.385 9.825 23.260 1.00 74.00 97 PRO A C 1
ATOM 764 O O . PRO A 1 97 ? -32.020 9.204 22.404 1.00 74.00 97 PRO A O 1
ATOM 767 N N . THR A 1 98 ? -30.199 9.399 23.699 1.00 81.25 98 THR A N 1
ATOM 768 C CA . THR A 1 98 ? -29.565 8.185 23.171 1.00 81.25 98 THR A CA 1
ATOM 769 C C . THR A 1 98 ? -30.002 6.933 23.940 1.00 81.25 98 THR A C 1
ATOM 771 O O . THR A 1 98 ? -30.461 6.989 25.083 1.00 81.25 98 THR A O 1
ATOM 774 N N . ALA A 1 99 ? -29.810 5.750 23.347 1.00 79.62 99 ALA A N 1
ATOM 775 C CA . ALA A 1 99 ? -30.166 4.475 23.980 1.00 79.62 99 ALA A CA 1
ATOM 776 C C . ALA A 1 99 ? -29.428 4.212 25.312 1.00 79.62 99 ALA A C 1
ATOM 778 O O . ALA A 1 99 ? -29.907 3.438 26.146 1.00 79.62 99 ALA A O 1
ATOM 779 N N . ARG A 1 100 ? -28.260 4.833 25.527 1.00 79.44 100 ARG A N 1
ATOM 780 C CA . ARG A 1 100 ? -27.528 4.756 26.800 1.00 79.44 100 ARG A CA 1
ATOM 781 C C . ARG A 1 100 ? -28.213 5.567 27.891 1.00 79.44 100 ARG A C 1
ATOM 783 O O . ARG A 1 100 ? -28.402 5.041 28.986 1.00 79.44 100 ARG A O 1
ATOM 790 N N . ASP A 1 101 ? -28.651 6.772 27.558 1.00 81.25 101 ASP A N 1
ATOM 791 C CA . ASP A 1 101 ? -29.326 7.672 28.493 1.00 81.25 101 ASP A CA 1
ATOM 792 C C . ASP A 1 101 ? -30.661 7.078 28.947 1.00 81.25 101 ASP A C 1
ATOM 794 O O . ASP A 1 101 ? -30.982 7.094 30.132 1.00 81.25 101 ASP A O 1
ATOM 798 N N . ILE A 1 102 ? -31.394 6.442 28.026 1.00 84.31 102 ILE A N 1
ATOM 799 C CA . ILE A 1 102 ? -32.643 5.727 28.335 1.00 84.31 102 ILE A CA 1
ATOM 800 C C . ILE A 1 102 ? -32.388 4.578 29.324 1.00 84.31 102 ILE A C 1
ATOM 802 O O . ILE A 1 102 ? -33.137 4.403 30.285 1.00 84.31 102 ILE A O 1
ATOM 806 N N . LYS A 1 103 ? -31.310 3.805 29.134 1.00 83.62 103 LYS A N 1
ATOM 807 C CA . LYS A 1 103 ? -30.941 2.713 30.052 1.00 83.62 103 LYS A CA 1
ATOM 808 C C . LYS A 1 103 ? -30.504 3.226 31.422 1.00 83.62 103 LYS A C 1
ATOM 810 O O . LYS A 1 103 ? -30.814 2.600 32.434 1.00 83.62 103 LYS A O 1
ATOM 815 N N . GLU A 1 104 ? -29.762 4.327 31.473 1.00 87.19 104 GLU A N 1
ATOM 816 C CA . GLU A 1 104 ? -29.343 4.932 32.736 1.00 87.19 104 GLU A CA 1
ATOM 817 C C . GLU A 1 104 ? -30.532 5.528 33.495 1.00 87.19 104 GLU A C 1
ATOM 819 O O . GLU A 1 104 ? -30.672 5.305 34.700 1.00 87.19 104 GLU A O 1
ATOM 824 N N . LEU A 1 105 ? -31.433 6.208 32.787 1.00 85.69 105 LEU A N 1
ATOM 825 C CA . LEU A 1 105 ? -32.657 6.743 33.363 1.00 85.69 105 LEU A CA 1
ATOM 826 C C . LEU A 1 105 ? -33.570 5.622 33.875 1.00 85.69 105 LEU A C 1
ATOM 828 O O . LEU A 1 105 ? -34.059 5.727 34.996 1.00 85.69 105 LEU A O 1
ATOM 832 N N . GLY A 1 106 ? -33.715 4.520 33.131 1.00 88.69 106 GLY A N 1
ATOM 833 C CA . GLY A 1 106 ? -34.452 3.332 33.578 1.00 88.69 106 GLY A CA 1
ATOM 834 C C . GLY A 1 106 ? -33.944 2.795 34.920 1.00 88.69 106 GLY A C 1
ATOM 835 O O . GLY A 1 106 ? -34.718 2.649 35.860 1.00 88.69 106 GLY A O 1
ATOM 836 N N . LYS A 1 107 ? -32.622 2.642 35.081 1.00 90.38 107 LYS A N 1
ATOM 837 C CA . LYS A 1 107 ? -32.020 2.218 36.362 1.00 90.38 107 LYS A CA 1
ATOM 838 C C . LYS A 1 107 ? -32.302 3.193 37.506 1.00 90.38 107 LYS A C 1
ATOM 840 O O . LYS A 1 107 ? -32.528 2.773 38.644 1.00 90.38 107 LYS A O 1
ATOM 845 N N . ARG A 1 108 ? -32.257 4.501 37.234 1.00 89.12 108 ARG A N 1
ATOM 846 C CA . ARG A 1 108 ? -32.572 5.531 38.237 1.00 89.12 108 ARG A CA 1
ATOM 847 C C . ARG A 1 108 ? -34.042 5.460 38.648 1.00 89.12 108 ARG A C 1
ATOM 849 O O . ARG A 1 108 ? -34.323 5.538 39.840 1.00 89.12 108 ARG A O 1
ATOM 856 N N . VAL A 1 109 ? -34.952 5.252 37.695 1.00 93.69 109 VAL A N 1
ATOM 857 C CA . VAL A 1 109 ? -36.391 5.078 37.945 1.00 93.69 109 VAL A CA 1
ATOM 858 C C . VAL A 1 109 ? -36.667 3.814 38.755 1.00 93.69 109 VAL A C 1
ATOM 860 O O . VAL A 1 109 ? -37.414 3.891 39.727 1.00 93.69 109 VAL A O 1
ATOM 863 N N . ASP A 1 110 ? -36.027 2.687 38.443 1.00 90.75 110 ASP A N 1
ATOM 864 C CA . ASP A 1 110 ? -36.168 1.448 39.222 1.00 90.75 110 ASP A CA 1
ATOM 865 C C . ASP A 1 110 ? -35.708 1.652 40.672 1.00 90.75 110 ASP A C 1
ATOM 867 O O . ASP A 1 110 ? -36.396 1.292 41.629 1.00 90.75 110 ASP A O 1
ATOM 871 N N . THR A 1 111 ? -34.562 2.315 40.851 1.00 89.81 111 THR A N 1
ATOM 872 C CA . THR A 1 111 ? -34.014 2.621 42.180 1.00 89.81 111 THR A CA 1
ATOM 873 C C . THR A 1 111 ? -34.944 3.543 42.972 1.00 89.81 111 THR A C 1
ATOM 875 O O . THR A 1 111 ? -35.184 3.308 44.160 1.00 89.81 111 THR A O 1
ATOM 878 N N . LEU A 1 112 ? -35.498 4.574 42.324 1.00 88.38 112 LEU A N 1
ATOM 879 C CA . LEU A 1 112 ? -36.463 5.477 42.952 1.00 88.38 112 LEU A CA 1
ATOM 880 C C . LEU A 1 112 ? -37.766 4.755 43.300 1.00 88.38 112 LEU A C 1
ATOM 882 O O . LEU A 1 112 ? -38.287 4.948 44.395 1.00 88.38 112 LEU A O 1
ATOM 886 N N . SER A 1 113 ? -38.263 3.900 42.406 1.00 89.12 113 SER A N 1
ATOM 887 C CA . SER A 1 113 ? -39.481 3.112 42.618 1.00 89.12 113 SER A CA 1
ATOM 888 C C . SER A 1 113 ? -39.322 2.214 43.842 1.00 89.12 113 SER A C 1
ATOM 890 O O . SER A 1 113 ? -40.142 2.258 44.756 1.00 89.12 113 SER A O 1
ATOM 892 N N . HIS A 1 114 ? -38.183 1.527 43.962 1.00 88.69 114 HIS A N 1
ATOM 893 C CA . HIS A 1 114 ? -37.860 0.746 45.154 1.00 88.69 114 HIS A CA 1
ATOM 894 C C . HIS A 1 114 ? -37.764 1.582 46.437 1.00 88.69 114 HIS A C 1
ATOM 896 O O . HIS A 1 114 ? -38.124 1.097 47.512 1.00 88.69 114 HIS A O 1
ATOM 902 N N . ALA A 1 115 ? -37.264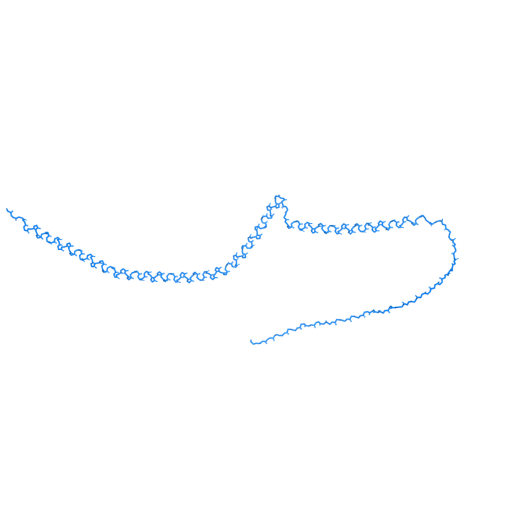 2.818 46.369 1.00 84.75 115 ALA A N 1
ATOM 903 C CA . ALA A 1 115 ? -37.216 3.708 47.528 1.00 84.75 115 ALA A CA 1
ATOM 904 C C . ALA A 1 115 ? -38.620 4.187 47.941 1.00 84.75 115 ALA A C 1
ATOM 906 O O . ALA A 1 115 ? -38.941 4.195 49.131 1.00 84.75 115 ALA A O 1
ATOM 907 N N . VAL A 1 116 ? -39.477 4.523 46.974 1.00 89.50 116 VAL A N 1
ATOM 908 C CA . VAL A 1 116 ? -40.869 4.931 47.213 1.00 89.50 116 VAL A CA 1
ATOM 909 C C . VAL A 1 116 ? -41.690 3.778 47.783 1.00 89.50 116 VAL A C 1
ATOM 911 O O . VAL A 1 116 ? -42.408 3.980 48.762 1.00 89.50 116 VAL A O 1
ATOM 914 N N . ASP A 1 117 ? -41.541 2.566 47.252 1.00 85.81 117 ASP A N 1
ATOM 915 C CA . ASP A 1 117 ? -42.229 1.378 47.764 1.00 85.81 117 ASP A CA 1
ATOM 916 C C . ASP A 1 117 ? -41.846 1.080 49.214 1.00 85.81 117 ASP A C 1
ATOM 918 O O . ASP A 1 117 ? -42.712 0.796 50.045 1.00 85.81 117 ASP A O 1
ATOM 922 N N . LYS A 1 118 ? -40.559 1.218 49.557 1.00 85.31 118 LYS A N 1
ATOM 923 C CA . LYS A 1 118 ? -40.083 1.079 50.940 1.00 85.31 118 LYS A CA 1
ATOM 924 C C . LYS A 1 118 ? -40.705 2.130 51.861 1.00 85.31 118 LYS A C 1
ATOM 926 O O . LYS A 1 118 ? -41.239 1.772 52.909 1.00 85.31 118 LYS A O 1
ATOM 931 N N . LEU A 1 119 ? -40.707 3.402 51.458 1.00 80.94 119 LEU A N 1
ATOM 932 C CA . LEU A 1 119 ? -41.304 4.487 52.246 1.00 80.94 119 LEU A CA 1
ATOM 933 C C . LEU A 1 119 ? -42.830 4.347 52.380 1.00 80.94 119 LEU A C 1
ATOM 935 O O . LEU A 1 119 ? -43.395 4.662 53.431 1.00 80.94 119 LEU A O 1
ATOM 939 N N . ASN A 1 120 ? -43.513 3.847 51.348 1.00 80.06 120 ASN A N 1
ATOM 940 C CA . ASN A 1 120 ? -44.947 3.561 51.393 1.00 80.06 120 ASN A CA 1
ATOM 941 C C . ASN A 1 120 ? -45.264 2.363 52.295 1.00 80.06 120 ASN A C 1
ATOM 943 O O . ASN A 1 120 ? -46.217 2.432 53.075 1.00 80.06 120 ASN A O 1
ATOM 947 N N . ALA A 1 121 ? -44.457 1.301 52.261 1.00 75.56 121 ALA A N 1
ATOM 948 C CA . ALA A 1 121 ? -44.587 0.167 53.176 1.00 75.56 121 ALA A CA 1
ATOM 949 C C . ALA A 1 121 ? -44.367 0.587 54.643 1.00 75.56 121 ALA A C 1
ATOM 951 O O . ALA A 1 121 ? -45.095 0.146 55.539 1.00 75.56 121 ALA A O 1
ATOM 952 N N . GLU A 1 122 ? -43.425 1.497 54.893 1.00 72.62 122 GLU A N 1
ATOM 953 C CA . GLU A 1 122 ? -43.135 2.041 56.222 1.00 72.62 122 GLU A CA 1
ATOM 954 C C . GLU A 1 122 ? -44.238 2.997 56.723 1.00 72.62 122 GLU A C 1
ATOM 956 O O . GLU A 1 122 ? -44.673 2.926 57.874 1.00 72.62 122 GLU A O 1
ATOM 961 N N . LYS A 1 123 ? -44.813 3.829 55.844 1.00 68.94 123 LYS A N 1
ATOM 962 C CA . LYS A 1 123 ? -46.003 4.635 56.178 1.00 68.94 123 LYS A CA 1
ATOM 963 C C . LYS A 1 123 ? -47.246 3.777 56.427 1.00 68.94 123 LYS A C 1
ATOM 965 O O . LYS A 1 123 ? -48.039 4.089 57.323 1.00 68.94 123 LYS A O 1
ATOM 970 N N . ALA A 1 124 ? -47.436 2.699 55.667 1.00 65.12 124 ALA A N 1
ATOM 971 C CA . ALA A 1 124 ? -48.555 1.777 55.849 1.00 65.12 124 ALA A CA 1
ATOM 972 C C . ALA A 1 124 ? -48.462 1.022 57.187 1.00 65.12 124 ALA A C 1
ATOM 974 O O . ALA A 1 124 ? -49.473 0.866 57.882 1.00 65.12 124 ALA A O 1
ATOM 975 N N . SER A 1 125 ? -47.256 0.626 57.604 1.00 60.56 125 SER A N 1
ATOM 976 C CA . SER A 1 125 ? -47.036 0.010 58.916 1.00 60.56 125 SER A CA 1
ATOM 977 C C . SER A 1 125 ? -47.258 1.014 60.061 1.00 60.56 125 SER A C 1
ATOM 979 O O . SER A 1 125 ? -47.961 0.693 61.024 1.00 60.56 125 SER A O 1
ATOM 981 N N . ALA A 1 126 ? -46.820 2.271 59.917 1.00 59.62 126 ALA A N 1
ATOM 982 C CA . ALA A 1 126 ? -47.052 3.334 60.903 1.00 59.62 126 ALA A CA 1
ATOM 983 C C . ALA A 1 126 ? -48.543 3.704 61.071 1.00 59.62 126 ALA A C 1
ATOM 985 O O . ALA A 1 126 ? -49.020 3.942 62.189 1.00 59.62 126 ALA A O 1
ATOM 986 N N . LYS A 1 127 ? -49.328 3.702 59.982 1.00 58.16 127 LYS A N 1
ATOM 987 C CA . LYS A 1 127 ? -50.782 3.952 60.033 1.00 58.16 127 LYS A CA 1
ATOM 988 C C . LYS A 1 127 ? -51.541 2.794 60.694 1.00 58.16 127 LYS A C 1
ATOM 990 O O . LYS A 1 127 ? -52.487 3.036 61.449 1.00 58.16 127 LYS A O 1
ATOM 995 N N . LYS A 1 128 ? -51.086 1.548 60.505 1.00 56.88 128 LYS A N 1
ATOM 996 C CA . LYS A 1 128 ? -51.648 0.366 61.180 1.00 56.88 128 LYS A CA 1
ATOM 997 C C . LYS A 1 128 ? -51.434 0.429 62.698 1.00 56.88 128 LYS A C 1
ATOM 999 O O . LYS A 1 128 ? -52.382 0.190 63.447 1.00 56.88 128 LYS A O 1
ATOM 1004 N N . VAL A 1 129 ? -50.262 0.878 63.155 1.00 55.75 129 VAL A N 1
ATOM 1005 C CA . VAL A 1 129 ? -49.957 1.065 64.589 1.00 55.75 129 VAL A CA 1
ATOM 1006 C C . VAL A 1 129 ? -50.782 2.203 65.215 1.00 55.75 129 VAL A C 1
ATOM 1008 O O . VAL A 1 129 ? -51.326 2.042 66.309 1.00 55.75 129 VAL A O 1
ATOM 1011 N N . ARG A 1 130 ? -50.985 3.326 64.509 1.00 53.56 130 ARG A N 1
ATOM 1012 C CA . ARG A 1 130 ? -51.851 4.424 64.992 1.00 53.56 130 ARG A CA 1
ATOM 1013 C C . ARG A 1 130 ? -53.336 4.045 65.062 1.00 53.56 130 ARG A C 1
ATOM 1015 O O . ARG A 1 130 ? -54.027 4.469 65.988 1.00 53.56 130 ARG A O 1
ATOM 1022 N N . SER A 1 131 ? -53.828 3.205 64.150 1.00 50.94 131 SER A N 1
ATOM 1023 C CA . SER A 1 131 ? -55.211 2.700 64.202 1.00 50.94 131 SER A CA 1
ATOM 1024 C C . SER A 1 131 ? -55.450 1.687 65.336 1.00 50.94 131 SER A C 1
ATOM 1026 O O . SER A 1 131 ? -56.547 1.635 65.892 1.00 50.94 131 SER A O 1
ATOM 1028 N N . ALA A 1 132 ? -54.412 0.954 65.759 1.00 51.47 132 ALA A N 1
ATOM 1029 C CA . ALA A 1 132 ? -54.469 0.064 66.920 1.00 51.47 132 ALA A CA 1
ATOM 1030 C C . ALA A 1 132 ? -54.473 0.829 68.263 1.00 51.47 132 ALA A C 1
ATOM 1032 O O . ALA A 1 132 ? -55.087 0.375 69.230 1.00 51.47 132 ALA A O 1
ATOM 1033 N N . LYS A 1 133 ? -53.866 2.025 68.316 1.00 49.03 133 LYS A N 1
ATOM 1034 C CA . LYS A 1 133 ? -53.863 2.903 69.505 1.00 49.03 133 LYS A CA 1
ATOM 1035 C C . LYS A 1 133 ? -55.189 3.661 69.707 1.00 49.03 133 LYS A C 1
ATOM 1037 O O . LYS A 1 133 ? -55.530 3.996 70.835 1.00 49.03 133 LYS A O 1
ATOM 1042 N N . LYS A 1 134 ? -55.981 3.900 68.649 1.00 44.38 134 LYS A N 1
ATOM 1043 C CA . LYS A 1 134 ? -57.280 4.609 68.752 1.00 44.38 134 LYS A CA 1
ATOM 1044 C C . LYS A 1 134 ? -58.462 3.707 69.148 1.00 44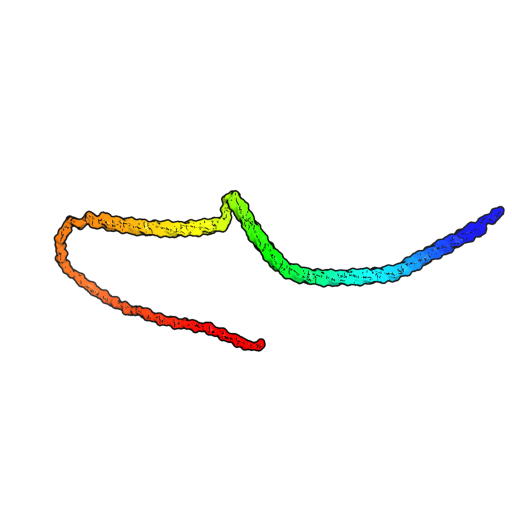.38 134 LYS A C 1
ATOM 1046 O O . LYS A 1 134 ? -59.496 4.217 69.561 1.00 44.38 134 LYS A O 1
ATOM 1051 N N . LYS A 1 135 ? -58.312 2.376 69.086 1.00 39.09 135 LYS A N 1
ATOM 1052 C CA . LYS A 1 135 ? -59.317 1.405 69.575 1.00 39.09 135 LYS A CA 1
ATOM 1053 C C . LYS A 1 135 ? -59.155 1.016 71.051 1.00 39.09 135 LYS A C 1
ATOM 1055 O O . LYS A 1 135 ? -59.991 0.286 71.569 1.00 39.09 135 LYS A O 1
ATOM 1060 N N . SER A 1 136 ? -58.114 1.499 71.732 1.00 43.12 136 SER A N 1
ATOM 1061 C CA . SER A 1 136 ? -57.817 1.164 73.135 1.00 43.12 136 SER A CA 1
ATOM 1062 C C . SER A 1 136 ? -58.183 2.268 74.142 1.00 43.12 136 SER A C 1
ATOM 1064 O O . SER A 1 136 ? -58.112 2.020 75.336 1.00 43.12 136 SER A O 1
ATOM 1066 N N . ALA A 1 137 ? -58.643 3.447 73.700 1.00 46.44 137 ALA A N 1
ATOM 1067 C CA . ALA A 1 137 ? -58.986 4.569 74.592 1.00 46.44 137 ALA A CA 1
ATOM 1068 C C . ALA A 1 137 ? -60.486 4.690 74.953 1.00 46.44 137 ALA A C 1
ATOM 1070 O O . ALA A 1 137 ? -60.865 5.581 75.705 1.00 46.44 137 ALA A O 1
ATOM 1071 N N . VAL A 1 138 ? -61.354 3.794 74.462 1.00 45.06 138 VAL A N 1
ATOM 1072 C CA . VAL A 1 138 ? -62.785 3.740 74.837 1.00 45.06 138 VAL A CA 1
ATOM 1073 C C . VAL A 1 138 ? -63.126 2.345 75.361 1.00 45.06 138 VAL A C 1
ATOM 1075 O O . VAL A 1 138 ? -63.937 1.632 74.783 1.00 45.06 138 VAL A O 1
ATOM 1078 N N . LYS A 1 139 ? -62.458 1.884 76.424 1.00 39.91 139 LYS A N 1
ATOM 1079 C CA . LYS A 1 139 ? -62.994 0.776 77.241 1.00 39.91 139 LYS A CA 1
ATOM 1080 C C . LYS A 1 139 ? -62.391 0.663 78.640 1.00 39.91 139 LYS A C 1
ATOM 1082 O O . LYS A 1 139 ? -62.353 -0.425 79.197 1.00 39.91 139 LYS A O 1
ATOM 1087 N N . GLU A 1 140 ? -61.966 1.771 79.237 1.00 37.09 140 GLU A N 1
ATOM 1088 C CA . GLU A 1 140 ? -61.393 1.766 80.590 1.00 37.09 140 GLU A CA 1
ATOM 1089 C C . GLU A 1 140 ? -62.327 2.435 81.609 1.00 37.09 140 GLU A C 1
ATOM 1091 O O . GLU A 1 140 ? -61.923 3.259 82.414 1.00 37.09 140 GLU A O 1
ATOM 1096 N N . LYS A 1 141 ? -63.618 2.077 81.563 1.00 38.00 141 LYS A N 1
ATOM 1097 C CA . LYS A 1 141 ? -64.571 2.245 82.676 1.00 38.00 141 LYS A CA 1
ATOM 1098 C C . LYS A 1 141 ? -65.645 1.149 82.644 1.00 38.00 141 LYS A C 1
ATOM 1100 O O . LYS A 1 141 ? -66.766 1.408 82.223 1.00 38.00 141 LYS A O 1
ATOM 1105 N N . LYS A 1 142 ? -65.316 -0.072 83.091 1.00 29.41 142 LYS A N 1
ATOM 1106 C CA . LYS A 1 142 ? -66.210 -0.907 83.930 1.00 29.41 142 LYS A CA 1
ATOM 1107 C C . LYS A 1 142 ? -65.544 -2.219 84.370 1.00 29.41 142 LYS A C 1
ATOM 1109 O O . LYS A 1 142 ? -65.302 -3.106 83.565 1.00 29.41 142 LYS A O 1
ATOM 1114 N N . ALA A 1 143 ? -65.336 -2.309 85.682 1.00 30.84 143 ALA A N 1
ATOM 1115 C CA . ALA A 1 143 ? -65.639 -3.462 86.530 1.00 30.84 143 ALA A CA 1
ATOM 1116 C C . ALA A 1 143 ? -65.105 -4.856 86.127 1.00 30.84 143 ALA A C 1
ATOM 1118 O O . ALA A 1 143 ? -65.739 -5.624 85.413 1.00 30.84 143 ALA A O 1
ATOM 1119 N N . LYS A 1 144 ? -63.975 -5.226 86.742 1.00 33.31 144 LYS A N 1
ATOM 1120 C CA . LYS A 1 144 ? -63.885 -6.285 87.772 1.00 33.31 144 LYS A CA 1
ATOM 1121 C C . LYS A 1 144 ? -65.133 -7.194 87.864 1.00 33.31 144 LYS A C 1
ATOM 1123 O O . LYS A 1 144 ? -66.136 -6.729 88.387 1.00 33.31 144 LYS A O 1
ATOM 1128 N N . ASN A 1 145 ? -65.046 -8.463 87.435 1.00 26.45 145 ASN A N 1
ATOM 1129 C CA . ASN A 1 145 ? -65.445 -9.671 88.195 1.00 26.45 145 ASN A CA 1
ATOM 1130 C C . ASN A 1 145 ? -65.410 -10.965 87.332 1.00 26.45 145 ASN A C 1
ATOM 1132 O O . ASN A 1 145 ? -65.653 -10.936 86.131 1.00 26.45 145 ASN A O 1
ATOM 1136 N N . SER A 1 146 ? -65.242 -12.103 88.018 1.00 33.91 146 SER A N 1
ATOM 1137 C CA . SER A 1 146 ? -65.610 -13.490 87.652 1.00 33.91 146 SER A CA 1
ATOM 1138 C C . SER A 1 146 ? -64.570 -14.432 87.005 1.00 33.91 146 SER A C 1
ATOM 1140 O O . SER A 1 146 ? -64.567 -14.793 85.836 1.00 33.91 146 SER A O 1
ATOM 1142 N N . LYS A 1 147 ? -63.723 -14.940 87.900 1.00 32.62 147 LYS A N 1
ATOM 1143 C CA . LYS A 1 147 ? -63.353 -16.354 88.114 1.00 32.62 147 LYS A CA 1
ATOM 1144 C C . LYS A 1 147 ? -64.439 -17.379 87.687 1.00 32.62 147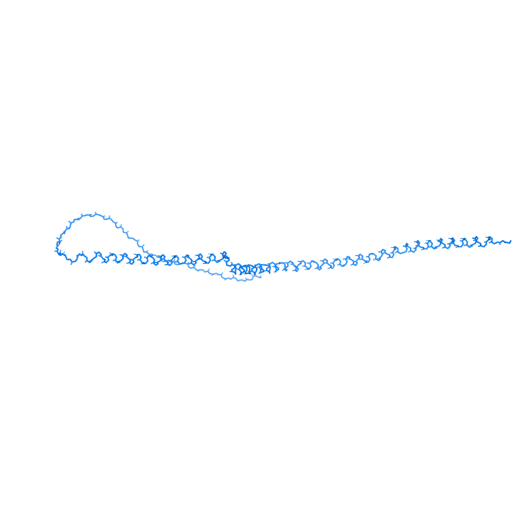 LYS A C 1
ATOM 1146 O O . LYS A 1 147 ? -65.502 -17.343 88.294 1.00 32.62 147 LYS A O 1
ATOM 1151 N N . LYS A 1 148 ? -64.140 -18.352 86.795 1.00 30.64 148 LYS A N 1
ATOM 1152 C CA . LYS A 1 148 ? -64.333 -19.828 86.988 1.00 30.64 148 LYS A CA 1
ATOM 1153 C C . LYS A 1 148 ? -64.072 -20.713 85.734 1.00 30.64 148 LYS A C 1
ATOM 1155 O O . LYS A 1 148 ? -64.750 -20.612 84.726 1.00 30.64 148 LYS A O 1
ATOM 1160 N N . THR A 1 149 ? -63.156 -21.674 85.917 1.00 28.41 149 THR A N 1
ATOM 1161 C CA . THR A 1 149 ? -63.201 -23.131 85.594 1.00 28.41 149 THR A CA 1
ATOM 1162 C C . THR A 1 149 ? -63.502 -23.724 84.199 1.00 28.41 149 THR A C 1
ATOM 1164 O O . THR A 1 149 ? -64.631 -23.722 83.735 1.00 28.41 149 THR A O 1
ATOM 1167 N N . LYS A 1 150 ? -62.502 -24.513 83.748 1.00 34.38 150 LYS A N 1
ATOM 1168 C CA . LYS A 1 150 ? -62.514 -25.930 83.277 1.00 34.38 150 LYS A CA 1
ATOM 1169 C C . LYS A 1 150 ? -63.510 -26.367 82.178 1.00 34.38 150 LYS A C 1
ATOM 1171 O O . LYS A 1 150 ? -64.669 -26.606 82.486 1.00 34.38 150 LYS A O 1
ATOM 1176 N N . LYS A 1 151 ? -62.966 -26.897 81.064 1.00 31.33 151 LYS A N 1
ATOM 1177 C CA . LYS A 1 151 ? -63.108 -28.334 80.704 1.00 31.33 151 LYS A CA 1
ATOM 1178 C C . LYS A 1 151 ? -62.056 -28.811 79.679 1.00 31.33 151 LYS A C 1
ATOM 1180 O O . LYS A 1 151 ? -61.641 -28.086 78.791 1.00 31.33 151 LYS A O 1
ATOM 1185 N N . ARG A 1 152 ? -61.632 -30.061 79.900 1.00 32.47 152 ARG A N 1
ATOM 1186 C CA . ARG A 1 152 ? -60.673 -30.946 79.193 1.00 32.47 152 ARG A CA 1
ATOM 1187 C C . ARG A 1 152 ? -61.091 -31.157 77.715 1.00 32.47 152 ARG A C 1
ATOM 1189 O O . ARG A 1 152 ? -62.276 -31.060 77.439 1.00 32.47 152 ARG A O 1
ATOM 1196 N N . LYS A 1 153 ? -60.226 -31.554 76.765 1.00 34.41 153 LYS A N 1
ATOM 1197 C CA . LYS A 1 153 ? -59.608 -32.899 76.673 1.00 34.41 153 LYS A CA 1
ATOM 1198 C C . LYS A 1 153 ? -58.563 -32.981 75.527 1.00 34.41 153 LYS A C 1
ATOM 1200 O O . LYS A 1 153 ? -58.816 -32.477 74.447 1.00 34.41 153 LYS A O 1
ATOM 1205 N N . LYS A 1 154 ? -57.429 -33.631 75.864 1.00 35.31 154 LYS A N 1
ATOM 1206 C CA . LYS A 1 154 ? -56.386 -34.411 75.130 1.00 35.31 154 LYS A CA 1
ATOM 1207 C C . LYS A 1 154 ? -56.508 -34.555 73.589 1.00 35.31 154 LYS A C 1
ATOM 1209 O O . LYS A 1 154 ? -57.617 -34.666 73.104 1.00 35.31 154 LYS A O 1
ATOM 1214 N N . THR A 1 155 ? -55.439 -34.670 72.785 1.00 33.06 155 THR A N 1
ATOM 1215 C CA . THR A 1 155 ? -54.276 -35.607 72.825 1.00 33.06 155 THR A CA 1
ATOM 1216 C C . THR A 1 155 ? -53.134 -35.097 71.911 1.00 33.06 155 THR A C 1
ATOM 1218 O O . THR A 1 155 ? -53.422 -34.614 70.828 1.00 33.06 155 THR A O 1
ATOM 1221 N N . LYS A 1 156 ? -51.862 -35.065 72.369 1.00 35.91 156 LYS A N 1
ATOM 1222 C CA . LYS A 1 156 ? -50.740 -36.003 72.033 1.00 35.91 156 LYS A CA 1
ATOM 1223 C C . LYS A 1 156 ? -50.419 -36.037 70.517 1.00 35.91 156 LYS A C 1
ATOM 1225 O O . LYS A 1 156 ? -51.288 -36.421 69.757 1.00 35.91 156 LYS A O 1
ATOM 1230 N N . LYS A 1 157 ? -49.229 -35.708 69.996 1.00 35.59 157 LYS A N 1
ATOM 1231 C CA . LYS A 1 157 ? -47.852 -36.180 70.287 1.00 35.59 157 LYS A CA 1
ATOM 1232 C C . LYS A 1 157 ? -46.864 -35.270 69.504 1.00 35.59 157 LYS A C 1
ATOM 1234 O O . LYS A 1 157 ? -47.168 -34.928 68.372 1.00 35.59 157 LYS A O 1
ATOM 1239 N N . THR A 1 158 ? -45.831 -34.673 70.123 1.00 30.55 158 THR A N 1
ATOM 1240 C CA . THR A 1 158 ? -44.401 -35.117 70.163 1.00 30.55 158 THR A CA 1
ATOM 1241 C C . THR A 1 158 ? -43.780 -35.371 68.782 1.00 30.55 158 THR A C 1
ATOM 1243 O O . THR A 1 158 ? -44.338 -36.158 68.037 1.00 30.55 158 THR A O 1
ATOM 1246 N N . GLY A 1 159 ? -42.612 -34.869 68.380 1.00 30.97 159 GLY A N 1
ATOM 1247 C CA . GLY A 1 159 ? -41.517 -34.120 69.010 1.00 30.97 159 GLY A CA 1
ATOM 1248 C C . GLY A 1 159 ? -40.458 -33.874 67.912 1.00 30.97 159 GLY A C 1
ATOM 1249 O O . GLY A 1 159 ? -40.334 -34.666 66.988 1.00 30.97 159 GLY A O 1
ATOM 1250 N N . LYS A 1 160 ? -39.848 -32.690 67.830 1.00 33.62 160 LYS A N 1
ATOM 1251 C CA . LYS A 1 160 ? -38.480 -32.388 68.298 1.00 33.62 160 LYS A CA 1
ATOM 1252 C C . LYS A 1 160 ? -37.426 -33.469 67.983 1.00 33.62 160 LYS A C 1
ATOM 1254 O O . LYS A 1 160 ? -37.321 -34.441 68.723 1.00 33.62 160 LYS A O 1
ATOM 1259 N N . LYS A 1 161 ? -36.554 -33.199 67.002 1.00 32.59 161 LYS A N 1
ATOM 1260 C CA . LYS A 1 161 ? -35.146 -33.656 66.962 1.00 32.59 161 LYS A CA 1
ATOM 1261 C C . LYS A 1 161 ? -34.355 -32.749 65.998 1.00 32.59 161 LYS A C 1
ATOM 1263 O O . LYS A 1 161 ? -34.668 -32.697 64.821 1.00 32.59 161 LYS A O 1
ATOM 1268 N N . SER A 1 162 ? -33.668 -31.743 66.550 1.00 34.00 162 SER A N 1
ATOM 1269 C CA . SER A 1 162 ? -32.199 -31.649 66.737 1.00 34.00 162 SER A CA 1
ATOM 1270 C C . SER A 1 162 ? -31.468 -31.236 65.452 1.00 34.00 162 SER A C 1
ATOM 1272 O O . SER A 1 162 ? -31.499 -31.961 64.470 1.00 34.00 162 SER A O 1
ATOM 1274 N N . ALA A 1 163 ? -30.951 -30.011 65.381 1.00 33.19 163 ALA A N 1
ATOM 1275 C CA . ALA A 1 163 ? -29.634 -29.591 65.887 1.00 33.19 163 ALA A CA 1
ATOM 1276 C C . ALA A 1 163 ? -28.481 -30.063 64.986 1.00 33.19 163 ALA A C 1
ATOM 1278 O O . ALA A 1 163 ? -28.370 -31.234 64.640 1.00 33.19 163 ALA A O 1
ATOM 1279 N N . GLY A 1 164 ? -27.676 -29.083 64.574 1.00 29.92 164 GLY A N 1
ATOM 1280 C CA . GLY A 1 164 ? -26.780 -29.160 63.433 1.00 29.92 164 GLY A CA 1
ATOM 1281 C C . GLY A 1 164 ? -25.489 -29.935 63.643 1.00 29.92 164 GLY A C 1
ATOM 1282 O O . GLY A 1 164 ? -25.177 -30.427 64.725 1.00 29.92 164 GLY A O 1
ATOM 1283 N N . ARG A 1 165 ? -24.684 -29.952 62.578 1.00 35.25 165 ARG A N 1
ATOM 1284 C CA . ARG A 1 165 ? -23.253 -30.222 62.665 1.00 35.25 165 ARG A CA 1
ATOM 1285 C C . ARG A 1 165 ? -22.521 -29.630 61.461 1.00 35.25 165 ARG A C 1
ATOM 1287 O O . ARG A 1 165 ? -22.739 -30.026 60.324 1.00 35.25 165 ARG A O 1
ATOM 1294 N N . LYS A 1 166 ? -21.636 -28.675 61.755 1.00 38.34 166 LYS A N 1
ATOM 1295 C CA . LYS A 1 166 ? -20.529 -28.241 60.897 1.00 38.34 166 LYS A CA 1
ATOM 1296 C C . LYS A 1 166 ? -19.691 -29.454 60.470 1.00 38.34 166 LYS A C 1
ATOM 1298 O O . LYS A 1 166 ? -19.346 -30.266 61.330 1.00 38.34 166 LYS A O 1
ATOM 1303 N N . LYS A 1 167 ? -19.205 -29.468 59.226 1.00 34.00 167 LYS A N 1
ATOM 1304 C CA . LYS A 1 167 ? -17.792 -29.775 58.952 1.00 34.00 167 LYS A CA 1
ATOM 1305 C C . LYS A 1 167 ? -17.354 -29.276 57.576 1.00 34.00 167 LYS A C 1
ATOM 1307 O O . LYS A 1 167 ? -17.974 -29.564 56.565 1.00 34.00 167 LYS A O 1
ATOM 1312 N N . ALA A 1 168 ? -16.257 -28.532 57.608 1.00 37.03 168 ALA A N 1
ATOM 1313 C CA . ALA A 1 168 ? -15.432 -28.152 56.482 1.00 37.03 168 ALA A CA 1
ATOM 1314 C C . ALA A 1 168 ? -14.579 -29.334 55.980 1.00 37.03 168 ALA A C 1
ATOM 1316 O O . ALA A 1 168 ? -14.122 -30.153 56.781 1.00 37.03 168 ALA A O 1
ATOM 1317 N N . SER A 1 169 ? -14.269 -29.329 54.685 1.00 43.72 169 SER A N 1
ATOM 1318 C CA . SER A 1 169 ? -13.078 -29.943 54.077 1.00 43.72 169 SER A CA 1
ATOM 1319 C C . SER A 1 169 ? -12.620 -29.003 52.951 1.00 43.72 169 SER A C 1
ATOM 1321 O O . SER A 1 169 ? -13.362 -28.790 52.001 1.00 43.72 169 SER A O 1
ATOM 1323 N N . LYS A 1 170 ? -11.602 -28.167 53.189 1.00 42.88 170 LYS A N 1
ATOM 1324 C CA . LYS A 1 170 ? -10.163 -28.402 52.929 1.00 42.88 170 LYS A CA 1
ATOM 1325 C C . LYS A 1 170 ? -9.790 -28.415 51.434 1.00 42.88 170 LYS A C 1
ATOM 1327 O O . LYS A 1 170 ? -9.926 -29.427 50.766 1.00 42.88 170 LYS A O 1
ATOM 1332 N N . THR A 1 171 ? -9.312 -27.256 50.968 1.00 29.83 171 THR A N 1
ATOM 1333 C CA . THR A 1 171 ? -7.926 -26.971 50.528 1.00 29.83 171 THR A CA 1
ATOM 1334 C C . THR A 1 171 ? -7.120 -28.105 49.880 1.00 29.83 171 THR A C 1
ATOM 1336 O O . THR A 1 171 ? -6.852 -29.095 50.551 1.00 29.83 171 THR A O 1
ATOM 1339 N N . ALA A 1 172 ? -6.564 -27.873 48.680 1.00 38.22 172 ALA A N 1
ATOM 1340 C CA . ALA A 1 172 ? -5.113 -27.669 48.501 1.00 38.22 172 ALA A CA 1
ATOM 1341 C C . ALA A 1 172 ? -4.674 -27.562 47.026 1.00 38.22 172 ALA A C 1
ATOM 1343 O O . ALA A 1 172 ? -4.790 -28.483 46.226 1.00 38.22 172 ALA A O 1
ATOM 1344 N N . THR A 1 173 ? -4.063 -26.418 46.741 1.00 42.75 173 THR A N 1
ATOM 1345 C CA . THR A 1 173 ? -2.950 -26.178 45.819 1.00 42.75 173 THR A CA 1
ATOM 1346 C C . THR A 1 173 ? -1.913 -27.309 45.786 1.00 42.75 173 THR A C 1
ATOM 1348 O O . THR A 1 173 ? -1.457 -27.765 46.833 1.00 42.75 173 THR A O 1
ATOM 1351 N N . ARG A 1 174 ? -1.383 -27.632 44.595 1.00 41.75 174 ARG A N 1
ATOM 1352 C CA . ARG A 1 174 ? -0.007 -28.144 44.472 1.00 41.75 174 ARG A CA 1
ATOM 1353 C C . ARG A 1 174 ? 0.671 -27.711 43.171 1.00 41.75 174 ARG A C 1
ATOM 1355 O O . ARG A 1 174 ? 0.350 -28.148 42.076 1.00 41.75 174 ARG A O 1
ATOM 1362 N N . LYS A 1 175 ? 1.671 -26.858 43.371 1.00 42.81 175 LYS A N 1
ATOM 1363 C CA . LYS A 1 175 ? 2.734 -26.422 42.463 1.00 42.81 175 LYS A CA 1
ATOM 1364 C C . LYS A 1 175 ? 3.876 -27.456 42.510 1.00 42.81 175 LYS A C 1
ATOM 1366 O O . LYS A 1 175 ? 4.274 -27.832 43.609 1.00 42.81 175 LYS A O 1
ATOM 1371 N N . LYS A 1 176 ? 4.430 -27.872 41.364 1.00 40.31 176 LYS A N 1
ATOM 1372 C CA . LYS A 1 176 ? 5.836 -28.319 41.135 1.00 40.31 176 LYS A CA 1
ATOM 1373 C C . LYS A 1 176 ? 5.964 -28.646 39.632 1.00 40.31 176 LYS A C 1
ATOM 1375 O O . LYS A 1 176 ? 5.200 -29.471 39.166 1.00 40.31 176 LYS A O 1
ATOM 1380 N N . LYS A 1 177 ? 6.697 -27.919 38.778 1.00 41.06 177 LYS A N 1
ATOM 1381 C CA . LYS A 1 177 ? 8.134 -27.557 38.704 1.00 41.06 177 LYS A CA 1
ATOM 1382 C C . LYS A 1 177 ? 9.027 -28.710 38.182 1.00 41.06 177 LYS A C 1
ATOM 1384 O O . LYS A 1 177 ? 9.338 -29.607 38.955 1.00 41.06 177 LYS A O 1
ATOM 1389 N N . LYS A 1 178 ? 9.559 -28.490 36.961 1.00 41.19 178 LYS A N 1
ATOM 1390 C CA . LYS A 1 178 ? 10.957 -28.655 36.469 1.00 41.19 178 LYS A CA 1
ATOM 1391 C C . LYS A 1 178 ? 11.349 -29.842 35.550 1.00 41.19 178 LYS A C 1
ATOM 1393 O O . LYS A 1 178 ? 11.151 -30.987 35.931 1.00 41.19 178 LYS A O 1
ATOM 1398 N N . LYS A 1 179 ? 12.143 -29.456 34.523 1.00 40.66 179 LYS A N 1
ATOM 1399 C CA . LYS A 1 179 ? 13.080 -30.189 33.625 1.00 40.66 179 LYS A CA 1
ATOM 1400 C C . LYS A 1 179 ? 12.403 -31.030 32.525 1.00 40.66 179 LYS A C 1
ATOM 1402 O O . LYS A 1 179 ? 11.409 -31.671 32.817 1.00 40.66 179 LYS A O 1
ATOM 1407 N N . ALA A 1 180 ? 12.846 -31.030 31.266 1.00 44.41 180 ALA A N 1
ATOM 1408 C CA . ALA A 1 180 ? 14.188 -30.856 30.695 1.00 44.41 180 ALA A CA 1
ATOM 1409 C C . ALA A 1 180 ? 14.222 -29.817 29.564 1.00 44.41 180 ALA A C 1
ATOM 1411 O O . ALA A 1 180 ? 13.152 -29.588 28.960 1.00 44.41 180 ALA A O 1
#

pLDDT: mean 71.44, std 23.45, range [26.45, 97.19]

Radius of gyration: 57.28 Å; chains: 1; bounding box: 95×55×171 Å

Sequence (180 aa):
MTQKPDQERVARFITESAHQIWMLSLDALSQTEKESRKFFDTMFGLGAAIQSQSQKTADAAKQTVSGSRSTATETIQRLEQMFEIRVARVLNSLQIPTARDIKELGKRVDTLSHAVDKLNAEKASAKKVRSAKKKSAVKEKKAKNSKKTKKRKKTKKTGKKSAGRKKASKTATRKKKKKA